Protein AF-A0A7V7ZFL9-F1 (afdb_monomer_lite)

Structure (mmCIF, N/CA/C/O backbone):
data_AF-A0A7V7ZFL9-F1
#
_entry.id   AF-A0A7V7ZFL9-F1
#
loop_
_atom_site.group_PDB
_atom_site.id
_atom_site.type_symbol
_atom_site.label_atom_id
_atom_site.label_alt_id
_atom_site.label_comp_id
_atom_site.label_asym_id
_atom_site.label_entity_id
_atom_site.label_seq_id
_atom_site.pdbx_PDB_ins_code
_atom_site.Cartn_x
_atom_site.Cartn_y
_atom_site.Cartn_z
_atom_site.occupancy
_atom_site.B_iso_or_equiv
_atom_site.auth_seq_id
_atom_site.auth_comp_id
_atom_site.auth_asym_id
_atom_site.auth_atom_id
_atom_site.pdbx_PDB_model_num
ATOM 1 N N . MET A 1 1 ? -0.851 8.525 15.282 1.00 94.44 1 MET A N 1
ATOM 2 C CA . MET A 1 1 ? -1.503 8.725 13.971 1.00 94.44 1 MET A CA 1
ATOM 3 C C . MET A 1 1 ? -0.575 9.343 12.918 1.00 94.44 1 MET A C 1
ATOM 5 O O . MET A 1 1 ? -0.327 8.688 11.922 1.00 94.44 1 MET A O 1
ATOM 9 N N . GLU A 1 2 ? -0.013 10.542 13.104 1.00 97.44 2 GLU A N 1
ATOM 10 C CA . GLU A 1 2 ? 0.767 11.223 12.039 1.00 97.44 2 GLU A CA 1
ATOM 11 C C . GLU A 1 2 ? 1.938 10.402 11.462 1.00 97.44 2 GLU A C 1
ATOM 13 O O . GLU A 1 2 ? 2.136 10.371 10.252 1.00 97.44 2 GLU A O 1
ATOM 18 N N . GLU A 1 3 ? 2.652 9.649 12.299 1.00 97.81 3 GLU A N 1
ATOM 19 C CA . GLU A 1 3 ? 3.726 8.759 11.840 1.00 97.81 3 GLU A CA 1
ATOM 20 C C . GLU A 1 3 ? 3.231 7.666 10.873 1.00 97.81 3 GLU A C 1
ATOM 22 O O . GLU A 1 3 ? 3.866 7.426 9.850 1.00 97.81 3 GLU A O 1
ATOM 27 N N . VAL A 1 4 ? 2.082 7.028 11.145 1.00 98.38 4 VAL A N 1
ATOM 28 C CA . VAL A 1 4 ? 1.542 5.997 10.239 1.00 98.38 4 VAL A CA 1
ATOM 29 C C . VAL A 1 4 ? 0.990 6.606 8.951 1.00 98.38 4 VAL A C 1
ATOM 31 O O . VAL A 1 4 ? 1.064 5.973 7.901 1.00 98.38 4 VAL A O 1
ATOM 34 N N . ILE A 1 5 ? 0.490 7.846 9.006 1.00 98.62 5 ILE A N 1
ATOM 35 C CA . ILE A 1 5 ? 0.076 8.591 7.811 1.00 98.62 5 ILE A CA 1
ATOM 36 C C . ILE A 1 5 ? 1.286 8.839 6.913 1.00 98.62 5 ILE A C 1
ATOM 38 O O . ILE A 1 5 ? 1.206 8.592 5.713 1.00 98.62 5 ILE A O 1
ATOM 42 N N . ALA A 1 6 ? 2.392 9.321 7.483 1.00 98.62 6 ALA A N 1
ATOM 43 C CA . ALA A 1 6 ? 3.624 9.542 6.736 1.00 98.62 6 ALA A CA 1
ATOM 44 C C . ALA A 1 6 ? 4.145 8.227 6.141 1.00 98.62 6 ALA A C 1
ATOM 46 O O . ALA A 1 6 ? 4.384 8.162 4.941 1.00 98.62 6 ALA A O 1
ATOM 47 N N . PHE A 1 7 ? 4.203 7.164 6.949 1.00 98.75 7 PHE A N 1
ATOM 48 C CA . PHE A 1 7 ? 4.638 5.838 6.508 1.00 98.75 7 PHE A CA 1
ATOM 49 C C . PHE A 1 7 ? 3.806 5.293 5.342 1.00 98.75 7 PHE A C 1
ATOM 51 O O . PHE A 1 7 ? 4.367 4.822 4.359 1.00 98.75 7 PHE A O 1
ATOM 58 N N . ILE A 1 8 ? 2.470 5.347 5.420 1.00 98.56 8 ILE A N 1
ATOM 59 C CA . ILE A 1 8 ? 1.636 4.783 4.353 1.00 98.56 8 ILE A CA 1
ATOM 60 C C . ILE A 1 8 ? 1.659 5.644 3.086 1.00 98.56 8 ILE A C 1
ATOM 62 O O . ILE A 1 8 ? 1.532 5.109 1.991 1.00 98.56 8 ILE A O 1
ATOM 66 N N . LYS A 1 9 ? 1.825 6.967 3.216 1.00 98.50 9 LYS A N 1
ATOM 67 C CA . LYS A 1 9 ? 1.984 7.858 2.060 1.00 98.50 9 LYS A CA 1
ATOM 68 C C . LYS A 1 9 ? 3.306 7.608 1.344 1.00 98.50 9 LYS A C 1
ATOM 70 O O . LYS A 1 9 ? 3.290 7.492 0.126 1.00 98.50 9 LYS A O 1
ATOM 75 N N . ASP A 1 10 ? 4.392 7.463 2.100 1.00 98.62 10 ASP A N 1
ATOM 76 C CA . ASP A 1 10 ? 5.694 7.072 1.558 1.00 98.62 10 ASP A CA 1
ATOM 77 C C . ASP A 1 10 ? 5.600 5.698 0.882 1.00 98.62 10 ASP A C 1
ATOM 79 O O . ASP A 1 10 ? 5.969 5.567 -0.274 1.00 98.62 10 ASP A O 1
ATOM 83 N N . PHE A 1 11 ? 4.955 4.706 1.510 1.00 98.56 11 PHE A N 1
ATOM 84 C CA . PHE A 1 11 ? 4.737 3.396 0.880 1.00 98.56 11 PHE A CA 1
ATOM 85 C C . PHE A 1 11 ? 4.024 3.498 -0.473 1.00 98.56 11 PHE A C 1
ATOM 87 O O . PHE A 1 11 ? 4.451 2.876 -1.439 1.00 98.56 11 PHE A O 1
ATOM 94 N N . ILE A 1 12 ? 2.947 4.283 -0.553 1.00 97.94 12 ILE A N 1
ATOM 95 C CA . ILE A 1 12 ? 2.190 4.480 -1.797 1.00 97.94 12 ILE A CA 1
ATOM 96 C C . ILE A 1 12 ? 3.067 5.115 -2.886 1.00 97.94 12 ILE A C 1
ATOM 98 O O . ILE A 1 12 ? 2.958 4.749 -4.057 1.00 97.94 12 ILE A O 1
ATOM 102 N N . GLU A 1 13 ? 3.916 6.070 -2.510 1.00 98.44 13 GLU A N 1
ATOM 103 C CA . GLU A 1 13 ? 4.857 6.712 -3.424 1.00 98.44 13 GLU A CA 1
ATOM 104 C C . GLU A 1 13 ? 5.937 5.729 -3.894 1.00 98.44 13 GLU A C 1
ATOM 106 O O . GLU A 1 13 ? 6.122 5.569 -5.100 1.00 98.44 13 GLU A O 1
ATOM 111 N N . GLN A 1 14 ? 6.583 5.009 -2.973 1.00 98.56 14 GLN A N 1
ATOM 112 C CA . GLN A 1 14 ? 7.621 4.027 -3.296 1.00 98.56 14 GLN A CA 1
ATOM 113 C C . GLN A 1 14 ? 7.079 2.855 -4.126 1.00 98.56 14 GLN A C 1
ATOM 115 O O . GLN A 1 14 ? 7.745 2.417 -5.061 1.00 98.56 14 GLN A O 1
ATOM 120 N N . GLU A 1 15 ? 5.863 2.368 -3.847 1.00 98.19 15 GLU A N 1
ATOM 121 C CA . GLU A 1 15 ? 5.199 1.324 -4.646 1.00 98.19 15 GLU A CA 1
ATOM 122 C C . GLU A 1 15 ? 5.001 1.805 -6.092 1.00 98.19 15 GLU A C 1
ATOM 124 O O . GLU A 1 15 ? 5.319 1.088 -7.042 1.00 98.19 15 GLU A O 1
ATOM 129 N N . TYR A 1 16 ? 4.548 3.048 -6.277 1.00 97.56 16 TYR A N 1
ATOM 130 C CA . TYR A 1 16 ? 4.403 3.639 -7.607 1.00 97.56 16 TYR A CA 1
ATOM 131 C C . TYR A 1 16 ? 5.751 3.836 -8.316 1.00 97.56 16 TYR A C 1
ATOM 133 O O . TYR A 1 16 ? 5.866 3.543 -9.507 1.00 97.56 16 TYR A O 1
ATOM 141 N N . LEU A 1 17 ? 6.784 4.293 -7.603 1.00 98.19 17 LEU A N 1
ATOM 142 C CA . LEU A 1 17 ? 8.136 4.410 -8.154 1.00 98.19 17 LEU A CA 1
ATOM 143 C C . LEU A 1 17 ? 8.701 3.047 -8.566 1.00 98.19 17 LEU A C 1
ATOM 145 O O . LEU A 1 17 ? 9.296 2.950 -9.635 1.00 98.19 17 LEU A O 1
ATOM 149 N N . ALA A 1 18 ? 8.446 1.991 -7.793 1.00 98.06 18 ALA A N 1
ATOM 150 C CA . ALA A 1 18 ? 8.843 0.634 -8.150 1.00 98.06 18 ALA A CA 1
ATOM 151 C C . ALA A 1 18 ? 8.122 0.135 -9.414 1.00 98.06 18 ALA A C 1
ATOM 153 O O . ALA A 1 18 ? 8.767 -0.449 -10.282 1.00 98.06 18 ALA A O 1
ATOM 154 N N . PHE A 1 19 ? 6.822 0.413 -9.579 1.00 97.38 19 PHE A N 1
ATOM 155 C CA . PHE A 1 19 ? 6.110 0.121 -10.833 1.00 97.38 19 PHE A CA 1
ATOM 156 C C . PHE A 1 19 ? 6.674 0.895 -12.032 1.00 97.38 19 PHE A C 1
ATOM 158 O O . PHE A 1 19 ? 6.729 0.379 -13.145 1.00 97.38 19 PHE A O 1
ATOM 165 N N . ARG A 1 20 ? 7.111 2.143 -11.829 1.00 97.31 20 ARG A N 1
ATOM 166 C CA . ARG A 1 20 ? 7.787 2.906 -12.886 1.00 97.31 20 ARG A CA 1
ATOM 167 C C . ARG A 1 20 ? 9.153 2.324 -13.220 1.00 97.31 20 ARG A C 1
ATOM 169 O O . ARG A 1 20 ? 9.470 2.209 -14.399 1.00 97.31 20 ARG A O 1
ATOM 176 N N . ALA A 1 21 ? 9.932 1.946 -12.211 1.00 97.19 21 ALA A N 1
ATOM 177 C CA . ALA A 1 21 ? 11.234 1.319 -12.397 1.00 97.19 21 ALA A CA 1
ATOM 178 C C . ALA A 1 21 ? 11.102 -0.022 -13.134 1.00 97.19 21 ALA A C 1
ATOM 180 O O . ALA A 1 21 ? 11.828 -0.248 -14.096 1.00 97.19 21 ALA A O 1
ATOM 181 N N . SER A 1 22 ? 10.113 -0.858 -12.788 1.00 96.56 22 SER A N 1
ATOM 182 C CA . SER A 1 22 ? 9.892 -2.126 -13.498 1.00 96.56 22 SER A CA 1
ATOM 183 C C . SER A 1 22 ? 9.612 -1.919 -14.991 1.00 96.56 22 SER A C 1
ATOM 185 O O . SER A 1 22 ? 10.022 -2.731 -15.815 1.00 96.56 22 SER A O 1
ATOM 187 N N . ALA A 1 23 ? 8.963 -0.820 -15.371 1.00 96.06 23 ALA A N 1
ATOM 188 C CA . ALA A 1 23 ? 8.639 -0.540 -16.766 1.00 96.06 23 ALA A CA 1
ATOM 189 C C . ALA A 1 23 ? 9.742 0.208 -17.535 1.00 96.06 23 ALA A C 1
ATOM 191 O O . ALA A 1 23 ? 9.842 0.045 -18.746 1.00 96.06 23 ALA A O 1
ATOM 192 N N . LEU A 1 24 ? 10.536 1.054 -16.867 1.00 96.56 24 LEU A N 1
ATOM 193 C CA . LEU A 1 24 ? 11.402 2.039 -17.536 1.00 96.56 24 LEU A CA 1
ATOM 194 C C . LEU A 1 24 ? 12.896 1.883 -17.247 1.00 96.56 24 LEU A C 1
ATOM 196 O O . LEU A 1 24 ? 13.706 2.314 -18.067 1.00 96.56 24 LEU A O 1
ATOM 200 N N . GLU A 1 25 ? 13.270 1.337 -16.091 1.00 96.81 25 GLU A N 1
ATOM 201 C CA . GLU A 1 25 ? 14.672 1.261 -15.681 1.00 96.81 25 GLU A CA 1
ATOM 202 C C . GLU A 1 25 ? 15.365 0.099 -16.395 1.00 96.81 25 GLU A C 1
ATOM 204 O O . GLU A 1 25 ? 14.897 -1.032 -16.331 1.00 96.81 25 GLU A O 1
ATOM 209 N N . ARG A 1 26 ? 16.474 0.356 -17.087 1.00 95.44 26 ARG A N 1
ATOM 210 C CA . ARG A 1 26 ? 17.220 -0.679 -17.826 1.00 95.44 26 ARG A CA 1
ATOM 211 C C . ARG A 1 26 ? 18.380 -1.249 -17.018 1.00 95.44 26 ARG A C 1
ATOM 213 O O . ARG A 1 26 ? 18.882 -2.314 -17.365 1.00 95.44 26 ARG A O 1
ATOM 220 N N . ASP A 1 27 ? 18.800 -0.551 -15.970 1.00 95.31 27 ASP A N 1
ATOM 221 C CA . ASP A 1 27 ? 19.766 -1.053 -15.003 1.00 95.31 27 ASP A CA 1
ATOM 222 C C . ASP A 1 27 ? 19.060 -1.955 -13.973 1.00 95.31 27 ASP A C 1
ATOM 224 O O . ASP A 1 27 ? 18.206 -1.515 -13.200 1.00 95.31 27 ASP A O 1
ATOM 228 N N . GLU A 1 28 ? 19.398 -3.244 -13.974 1.00 94.06 28 GLU A N 1
ATOM 229 C CA . GLU A 1 28 ? 18.807 -4.228 -13.062 1.00 94.06 28 GLU A CA 1
ATOM 230 C C . GLU A 1 28 ? 19.118 -3.921 -11.590 1.00 94.06 28 GLU A C 1
ATOM 232 O O . GLU A 1 28 ? 18.250 -4.082 -10.735 1.00 94.06 28 GLU A O 1
ATOM 237 N N . GLU A 1 29 ? 20.316 -3.412 -11.285 1.00 95.44 29 GLU A N 1
ATOM 238 C CA . GLU A 1 29 ? 20.702 -3.068 -9.913 1.00 95.44 29 GLU A CA 1
ATOM 239 C C . GLU A 1 29 ? 19.874 -1.884 -9.399 1.00 95.44 29 GLU A C 1
ATOM 241 O O . GLU A 1 29 ? 19.405 -1.893 -8.260 1.00 95.44 29 GLU A O 1
ATOM 246 N N . ALA A 1 30 ? 19.627 -0.888 -10.255 1.00 96.81 30 ALA A N 1
ATOM 247 C CA . ALA A 1 30 ? 18.784 0.254 -9.909 1.00 96.81 30 ALA A CA 1
ATOM 248 C C . ALA A 1 30 ? 17.308 -0.143 -9.717 1.00 96.81 30 ALA A C 1
ATOM 250 O O . ALA A 1 30 ? 16.649 0.352 -8.795 1.00 96.81 30 ALA A O 1
ATOM 251 N N . TYR A 1 31 ? 16.789 -1.049 -10.553 1.00 96.69 31 TYR A N 1
ATOM 252 C CA . TYR A 1 31 ? 15.438 -1.592 -10.399 1.00 96.69 31 TYR A CA 1
ATOM 253 C C . TYR A 1 31 ? 15.281 -2.366 -9.085 1.00 96.69 31 TYR A C 1
ATOM 255 O O . TYR A 1 31 ? 14.366 -2.065 -8.310 1.00 96.69 31 TYR A O 1
ATOM 263 N N . GLU A 1 32 ? 16.175 -3.320 -8.812 1.00 96.56 32 GLU A N 1
ATOM 264 C CA . GLU A 1 32 ? 16.110 -4.123 -7.590 1.00 96.56 32 GLU A CA 1
ATOM 265 C C . GLU A 1 32 ? 16.312 -3.254 -6.344 1.00 96.56 32 GLU A C 1
ATOM 267 O O . GLU A 1 32 ? 15.571 -3.405 -5.378 1.00 96.56 32 GLU A O 1
ATOM 272 N N . ALA A 1 33 ? 17.189 -2.242 -6.382 1.00 97.38 33 ALA A N 1
ATOM 273 C CA . ALA A 1 33 ? 17.327 -1.294 -5.274 1.00 97.38 33 ALA A CA 1
ATOM 274 C C . ALA A 1 33 ? 16.019 -0.534 -4.977 1.00 97.38 33 ALA A C 1
ATOM 276 O O . ALA A 1 33 ? 15.651 -0.355 -3.813 1.00 97.38 33 ALA A O 1
ATOM 277 N N . GLN A 1 34 ? 15.279 -0.104 -6.006 1.00 98.00 34 GLN A N 1
ATOM 278 C CA . GLN A 1 34 ? 13.974 0.542 -5.816 1.00 98.00 34 GLN A CA 1
ATOM 279 C C . GLN A 1 34 ? 12.917 -0.442 -5.292 1.00 98.00 34 GLN A C 1
ATOM 281 O O . GLN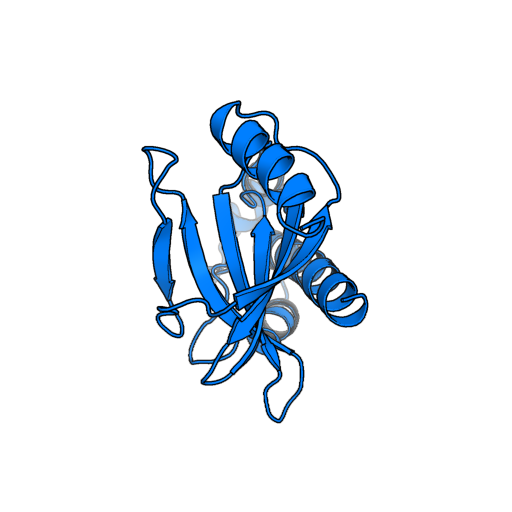 A 1 34 ? 12.062 -0.071 -4.480 1.00 98.00 34 GLN A O 1
ATOM 286 N N . ARG A 1 35 ? 12.959 -1.695 -5.749 1.00 97.19 35 ARG A N 1
ATOM 287 C CA . ARG A 1 35 ? 12.065 -2.764 -5.292 1.00 97.19 35 ARG A CA 1
ATOM 288 C C . ARG A 1 35 ? 12.321 -3.124 -3.825 1.00 97.19 35 ARG A C 1
ATOM 290 O O . ARG A 1 35 ? 11.366 -3.207 -3.049 1.00 97.19 35 ARG A O 1
ATOM 297 N N . ASP A 1 36 ? 13.588 -3.204 -3.429 1.00 97.44 36 ASP A N 1
ATOM 298 C CA . ASP A 1 36 ? 14.042 -3.460 -2.060 1.00 97.44 36 ASP A CA 1
ATOM 299 C C . ASP A 1 36 ? 13.562 -2.391 -1.072 1.00 97.44 36 ASP A C 1
ATOM 301 O O . ASP A 1 36 ? 13.238 -2.709 0.076 1.00 97.44 36 ASP A O 1
ATOM 305 N N . ILE A 1 37 ? 13.448 -1.126 -1.501 1.00 98.00 37 ILE A N 1
ATOM 306 C CA . ILE A 1 37 ? 12.851 -0.069 -0.669 1.00 98.00 37 ILE A CA 1
ATOM 307 C C . ILE A 1 37 ? 11.428 -0.465 -0.272 1.00 98.00 37 ILE A C 1
ATOM 309 O O . ILE A 1 37 ? 11.107 -0.438 0.918 1.00 98.00 37 ILE A O 1
ATOM 313 N N . VAL A 1 38 ? 10.596 -0.887 -1.229 1.00 97.88 38 VAL A N 1
ATOM 314 C CA . VAL A 1 38 ? 9.205 -1.294 -0.970 1.00 97.88 38 VAL A CA 1
ATOM 315 C C . VAL A 1 38 ? 9.155 -2.558 -0.112 1.00 97.88 38 VAL A C 1
ATOM 317 O O . VAL A 1 38 ? 8.407 -2.607 0.869 1.00 97.88 38 VAL A O 1
ATOM 320 N N . ASP A 1 39 ? 9.983 -3.556 -0.424 1.00 97.12 39 ASP A N 1
ATOM 321 C CA . ASP A 1 39 ? 10.075 -4.795 0.356 1.00 97.12 39 ASP A CA 1
ATOM 322 C C . ASP A 1 39 ? 10.495 -4.539 1.805 1.00 97.12 39 ASP A C 1
ATOM 324 O O . ASP A 1 39 ? 9.943 -5.138 2.732 1.00 97.12 39 ASP A O 1
ATOM 328 N N . SER A 1 40 ? 11.378 -3.568 2.042 1.00 96.75 40 SER A N 1
ATOM 329 C CA . SER A 1 40 ? 11.802 -3.192 3.392 1.00 96.75 40 SER A CA 1
ATOM 330 C C . SER A 1 40 ? 10.667 -2.630 4.260 1.00 96.75 40 SER A C 1
ATOM 332 O O . SER A 1 40 ? 10.763 -2.674 5.495 1.00 96.75 40 SER A O 1
ATOM 334 N N . MET A 1 41 ? 9.590 -2.119 3.644 1.00 98.06 41 MET A N 1
ATOM 335 C CA . MET A 1 41 ? 8.395 -1.607 4.330 1.00 98.06 41 MET A CA 1
ATOM 336 C C . MET A 1 41 ? 7.437 -2.729 4.739 1.00 98.06 41 MET A C 1
ATOM 338 O O . MET A 1 41 ? 6.621 -2.553 5.655 1.00 98.06 41 MET A O 1
ATOM 342 N N . TYR A 1 42 ? 7.548 -3.894 4.104 1.00 97.12 42 TYR A N 1
ATOM 343 C CA . TYR A 1 42 ? 6.827 -5.095 4.488 1.00 97.12 42 TYR A CA 1
ATOM 344 C C . TYR A 1 42 ? 7.506 -5.814 5.661 1.00 97.12 42 TYR A C 1
ATOM 346 O O . TYR A 1 42 ? 8.698 -5.697 5.940 1.00 97.12 42 TYR A O 1
ATOM 354 N N . GLY A 1 43 ? 6.701 -6.549 6.419 1.00 93.69 43 GLY A N 1
ATOM 355 C CA . GLY A 1 43 ? 7.158 -7.461 7.457 1.00 93.69 43 GLY A CA 1
ATOM 356 C C . GLY A 1 43 ? 6.407 -8.784 7.379 1.00 93.69 43 GLY A C 1
ATOM 357 O O . GLY A 1 43 ? 5.524 -8.970 6.549 1.00 93.69 43 GLY A O 1
ATOM 358 N N . ALA A 1 44 ? 6.735 -9.709 8.282 1.00 87.31 44 ALA A N 1
ATOM 359 C CA . ALA A 1 44 ? 6.049 -11.001 8.388 1.00 87.31 44 ALA A CA 1
ATOM 360 C C . ALA A 1 44 ? 6.058 -11.842 7.092 1.00 87.31 44 ALA A C 1
ATOM 362 O O . ALA A 1 44 ? 5.078 -12.519 6.789 1.00 87.31 44 ALA A O 1
ATOM 363 N N . GLY A 1 45 ? 7.164 -11.805 6.340 1.00 87.56 45 GLY A N 1
ATOM 364 C CA . GLY A 1 45 ? 7.331 -12.594 5.114 1.00 87.56 45 GLY A CA 1
ATOM 365 C C . GLY A 1 45 ? 6.511 -12.095 3.922 1.00 87.56 45 GLY A C 1
ATOM 366 O O . GLY A 1 45 ? 6.378 -12.820 2.943 1.00 87.56 45 GLY A O 1
ATOM 367 N N . LEU A 1 46 ? 5.939 -10.891 4.009 1.00 93.56 46 LEU A N 1
ATOM 368 C CA . LEU A 1 46 ? 5.365 -10.202 2.858 1.00 93.56 46 LEU A CA 1
ATOM 369 C C . LEU A 1 46 ? 6.459 -9.601 1.980 1.00 93.56 46 LEU A C 1
ATOM 371 O O . LEU A 1 46 ? 7.475 -9.131 2.489 1.00 93.56 46 LEU A O 1
ATOM 375 N N . THR A 1 47 ? 6.171 -9.556 0.686 1.00 93.94 47 THR A N 1
ATOM 376 C CA . THR A 1 47 ? 6.933 -8.835 -0.331 1.00 93.94 47 THR A CA 1
ATOM 377 C C . THR A 1 47 ? 5.970 -8.102 -1.265 1.00 93.94 47 THR A C 1
ATOM 379 O O . THR A 1 47 ? 4.750 -8.337 -1.273 1.00 93.94 47 THR A O 1
ATOM 382 N N . THR A 1 48 ? 6.523 -7.184 -2.040 1.00 93.56 48 THR A N 1
ATOM 383 C CA . THR A 1 48 ? 5.840 -6.407 -3.057 1.00 93.56 48 THR A CA 1
ATOM 384 C C . THR A 1 48 ? 5.330 -7.291 -4.193 1.00 93.56 48 THR A C 1
ATOM 386 O O . THR A 1 48 ? 5.902 -8.326 -4.536 1.00 93.56 48 THR A O 1
ATOM 389 N N . GLU A 1 49 ? 4.213 -6.877 -4.792 1.00 90.56 49 GLU A N 1
ATOM 390 C CA . GLU A 1 49 ? 3.692 -7.486 -6.025 1.00 90.56 49 GLU A CA 1
ATOM 391 C C . GLU A 1 49 ? 4.350 -6.895 -7.281 1.00 90.56 49 GLU A C 1
ATOM 393 O O . GLU A 1 49 ? 4.123 -7.400 -8.381 1.00 90.56 49 GLU A O 1
ATOM 398 N N . VAL A 1 50 ? 5.177 -5.855 -7.127 1.00 93.12 50 VAL A N 1
ATOM 399 C CA . VAL A 1 50 ? 5.943 -5.258 -8.222 1.00 93.12 50 VAL A CA 1
ATOM 400 C C . VAL A 1 50 ? 7.051 -6.220 -8.635 1.00 93.12 50 VAL A C 1
ATOM 402 O O . VAL A 1 50 ? 8.029 -6.410 -7.915 1.00 93.12 50 VAL A O 1
ATOM 405 N N . ASN A 1 51 ? 6.896 -6.828 -9.806 1.00 89.44 51 ASN A N 1
ATOM 406 C CA . ASN A 1 51 ? 7.860 -7.768 -10.362 1.00 89.44 51 ASN A CA 1
ATOM 407 C C . ASN A 1 51 ? 8.096 -7.458 -11.843 1.00 89.44 51 ASN A C 1
ATOM 409 O O . ASN A 1 51 ? 7.235 -6.884 -12.516 1.00 89.44 51 ASN A O 1
ATOM 413 N N . ARG A 1 52 ? 9.265 -7.864 -12.327 1.00 91.31 52 ARG A N 1
ATOM 414 C CA . ARG A 1 52 ? 9.702 -7.797 -13.717 1.00 91.31 52 ARG A CA 1
ATOM 415 C C . ARG A 1 52 ? 10.350 -9.126 -14.081 1.00 91.31 52 ARG A C 1
ATOM 417 O O . ARG A 1 52 ? 10.816 -9.843 -13.198 1.00 91.31 52 ARG A O 1
ATOM 424 N N . ASP A 1 53 ? 10.337 -9.469 -15.362 1.00 87.56 53 ASP A N 1
ATOM 425 C CA . ASP A 1 53 ? 11.187 -10.549 -15.862 1.00 87.56 53 ASP A CA 1
ATOM 426 C C . ASP A 1 53 ? 12.667 -10.220 -15.554 1.00 87.56 53 ASP A C 1
ATOM 428 O O . ASP A 1 53 ? 13.056 -9.077 -15.793 1.00 87.56 53 ASP A O 1
ATOM 432 N N . PRO A 1 54 ? 13.487 -11.148 -15.022 1.00 85.44 54 PRO A N 1
ATOM 433 C CA . PRO A 1 54 ? 14.913 -10.899 -14.781 1.00 85.44 54 PRO A CA 1
ATOM 434 C C . PRO A 1 54 ? 15.702 -10.494 -16.034 1.00 85.44 54 PRO A C 1
ATOM 436 O O . PRO A 1 54 ? 16.750 -9.863 -15.928 1.00 85.44 54 PRO A O 1
ATOM 439 N N . GLU A 1 55 ? 15.217 -10.867 -17.222 1.00 90.06 55 GLU A N 1
ATOM 440 C CA . GLU A 1 55 ? 15.795 -10.469 -18.506 1.00 90.06 55 GLU A CA 1
ATOM 441 C C . GLU A 1 55 ? 14.709 -9.796 -19.366 1.00 90.06 55 GLU A C 1
ATOM 443 O O . GLU A 1 55 ? 14.187 -10.395 -20.313 1.00 90.06 55 GLU A O 1
ATOM 448 N N . PRO A 1 56 ? 14.317 -8.546 -19.045 1.00 91.62 56 PRO A N 1
ATOM 449 C CA . PRO A 1 56 ? 13.232 -7.872 -19.745 1.00 91.62 56 PRO A CA 1
ATOM 450 C C . PRO A 1 56 ? 13.601 -7.652 -21.216 1.00 91.62 56 PRO A C 1
ATOM 452 O O . PRO A 1 56 ? 14.653 -7.101 -21.546 1.00 91.62 56 PRO A O 1
ATOM 455 N N . SER A 1 57 ? 12.719 -8.078 -22.119 1.00 94.00 57 SER A N 1
ATOM 456 C CA . SER A 1 57 ? 12.916 -7.897 -23.557 1.00 94.00 57 SER A CA 1
ATOM 457 C C . SER A 1 57 ? 12.773 -6.428 -23.972 1.00 94.00 57 SER A C 1
ATOM 459 O O . SER A 1 57 ? 12.168 -5.615 -23.277 1.00 94.00 57 SER A O 1
ATOM 461 N N . GLU A 1 58 ? 13.258 -6.071 -25.161 1.00 95.44 58 GLU A N 1
ATOM 462 C CA . GLU A 1 58 ? 12.985 -4.739 -25.725 1.00 95.44 58 GLU A CA 1
ATOM 463 C C . GLU A 1 58 ? 11.480 -4.474 -25.897 1.00 95.44 58 GLU A C 1
ATOM 465 O O . GLU A 1 58 ? 11.036 -3.343 -25.710 1.00 95.44 58 GLU A O 1
ATOM 470 N N . ASP A 1 59 ? 10.686 -5.515 -26.172 1.00 94.50 59 ASP A N 1
ATOM 471 C CA . ASP A 1 59 ? 9.225 -5.410 -26.264 1.00 94.50 59 ASP A CA 1
ATOM 472 C C . ASP A 1 59 ? 8.591 -5.028 -24.916 1.00 94.50 59 ASP A C 1
ATOM 474 O O . ASP A 1 59 ? 7.644 -4.243 -24.891 1.00 94.50 59 ASP A O 1
ATOM 478 N N . TRP A 1 60 ? 9.135 -5.515 -23.790 1.00 92.75 60 TRP A N 1
ATOM 479 C CA . TRP A 1 60 ? 8.691 -5.113 -22.449 1.00 92.75 60 TRP A CA 1
ATOM 480 C C . TRP A 1 60 ? 8.825 -3.600 -22.252 1.00 92.75 60 TRP A C 1
ATOM 482 O O . TRP A 1 60 ? 7.877 -2.934 -21.834 1.00 92.75 60 TRP A O 1
ATOM 492 N N . PHE A 1 61 ? 9.989 -3.046 -22.603 1.00 95.38 61 PHE A N 1
ATOM 493 C CA . PHE A 1 61 ? 10.247 -1.610 -22.492 1.00 95.38 61 PHE A CA 1
ATOM 494 C C . PHE A 1 61 ? 9.450 -0.790 -23.512 1.00 95.38 61 PHE A C 1
ATOM 496 O O . PHE A 1 61 ? 9.024 0.323 -23.203 1.00 95.38 61 PHE A O 1
ATOM 503 N N . ALA A 1 62 ? 9.217 -1.321 -24.715 1.00 95.81 62 ALA A N 1
ATOM 504 C CA . ALA A 1 62 ? 8.387 -0.666 -25.724 1.00 95.81 62 ALA A CA 1
ATOM 505 C C . ALA A 1 62 ? 6.919 -0.530 -25.275 1.00 95.81 62 ALA A C 1
ATOM 507 O O . ALA A 1 62 ? 6.249 0.437 -25.639 1.00 95.81 62 ALA A O 1
ATOM 508 N N . ASP A 1 63 ? 6.437 -1.458 -24.443 1.00 94.75 63 ASP A N 1
ATOM 509 C CA . ASP A 1 63 ? 5.089 -1.448 -23.865 1.00 94.75 63 ASP A CA 1
ATOM 510 C C . ASP A 1 63 ? 4.952 -0.592 -22.590 1.00 94.75 63 ASP A C 1
ATOM 512 O O . ASP A 1 63 ? 3.852 -0.489 -22.032 1.00 94.75 63 ASP A O 1
ATOM 516 N N . ALA A 1 64 ? 6.027 0.055 -22.125 1.00 94.50 64 ALA A N 1
ATOM 517 C CA . ALA A 1 64 ? 6.049 0.765 -20.846 1.00 94.50 64 ALA A CA 1
ATOM 518 C C . ALA A 1 64 ? 4.962 1.845 -20.728 1.00 94.50 64 ALA A C 1
ATOM 520 O O . ALA A 1 64 ? 4.283 1.918 -19.704 1.00 94.50 64 ALA A O 1
ATOM 521 N N . ASP A 1 65 ? 4.740 2.646 -21.774 1.00 94.31 65 ASP A N 1
ATOM 522 C CA . ASP A 1 65 ? 3.712 3.698 -21.768 1.00 94.31 65 ASP A CA 1
ATOM 523 C C . ASP A 1 65 ? 2.297 3.121 -21.634 1.00 94.31 65 ASP A C 1
ATOM 525 O O . ASP A 1 65 ? 1.449 3.688 -20.941 1.00 94.31 65 ASP A O 1
ATOM 529 N N . ARG A 1 66 ? 2.038 1.970 -22.269 1.00 93.75 66 ARG A N 1
ATOM 530 C CA . ARG A 1 66 ? 0.758 1.260 -22.159 1.00 93.75 66 ARG A CA 1
ATOM 531 C C . ARG A 1 66 ? 0.568 0.731 -20.744 1.00 93.75 66 ARG A C 1
ATOM 533 O O . ARG A 1 66 ? -0.479 0.968 -20.151 1.00 93.75 66 ARG A O 1
ATOM 540 N N . TYR A 1 67 ? 1.587 0.063 -20.208 1.00 92.56 67 TYR A N 1
ATOM 541 C CA . TYR A 1 67 ? 1.570 -0.476 -18.852 1.00 92.56 67 TYR A CA 1
ATOM 542 C C . TYR A 1 67 ? 1.361 0.627 -17.807 1.00 92.56 67 TYR A C 1
ATOM 544 O O . TYR A 1 67 ? 0.413 0.575 -17.028 1.00 92.56 67 TYR A O 1
ATOM 552 N N . LEU A 1 68 ? 2.188 1.674 -17.832 1.00 93.94 68 LEU A N 1
ATOM 553 C CA . LEU A 1 68 ? 2.096 2.796 -16.895 1.00 93.94 68 LEU A CA 1
ATOM 554 C C . LEU A 1 68 ? 0.838 3.640 -17.103 1.00 93.94 68 LEU A C 1
ATOM 556 O O . LEU A 1 68 ? 0.352 4.251 -16.154 1.00 93.94 68 LEU A O 1
ATOM 560 N N . GLY A 1 69 ? 0.264 3.634 -18.308 1.00 93.94 69 GLY A N 1
ATOM 561 C CA . GLY A 1 69 ? -1.024 4.255 -18.603 1.00 93.94 69 GLY A CA 1
ATOM 562 C C . GLY A 1 69 ? -2.190 3.699 -17.779 1.00 93.94 69 GLY A C 1
ATOM 563 O O . GLY A 1 69 ? -3.192 4.412 -17.626 1.00 93.94 69 GLY A O 1
ATOM 564 N N . ASP A 1 70 ? -2.032 2.490 -17.226 1.00 92.81 70 ASP A N 1
ATOM 565 C CA . ASP A 1 70 ? -2.979 1.786 -16.357 1.00 92.81 70 ASP A CA 1
ATOM 566 C C . ASP A 1 70 ? -2.546 1.736 -14.881 1.00 92.81 70 ASP A C 1
ATOM 568 O O . ASP A 1 70 ? -3.288 1.203 -14.054 1.00 92.81 70 ASP A O 1
ATOM 572 N N . ILE A 1 71 ? -1.398 2.321 -14.522 1.00 94.38 71 ILE A N 1
ATOM 573 C CA . ILE A 1 71 ? -0.900 2.381 -13.143 1.00 94.38 71 ILE A CA 1
ATOM 574 C C . ILE A 1 71 ? -1.064 3.796 -12.578 1.00 94.38 71 ILE A C 1
ATOM 576 O O . ILE A 1 71 ? -0.734 4.794 -13.215 1.00 94.38 71 ILE A O 1
ATOM 580 N N . ASN A 1 72 ? -1.542 3.903 -11.341 1.00 93.44 72 ASN A N 1
ATOM 581 C CA . ASN A 1 72 ? -1.593 5.152 -10.592 1.00 93.44 72 ASN A CA 1
ATOM 582 C C . ASN A 1 72 ? -1.164 4.944 -9.134 1.00 93.44 72 ASN A C 1
ATOM 584 O O . ASN A 1 72 ? -1.377 3.865 -8.575 1.00 93.44 72 ASN A O 1
ATOM 588 N N . PRO A 1 73 ? -0.647 5.993 -8.467 1.00 95.00 73 PRO A N 1
ATOM 589 C CA . PRO A 1 73 ? -0.495 5.968 -7.020 1.00 95.00 73 PRO A CA 1
ATOM 590 C C . PRO A 1 73 ? -1.838 5.649 -6.363 1.00 95.00 73 PRO A C 1
ATOM 592 O O . PRO A 1 73 ? -2.877 6.211 -6.738 1.00 95.00 73 PRO A O 1
ATOM 595 N N . ARG A 1 74 ? -1.832 4.748 -5.378 1.00 95.94 74 ARG A N 1
ATOM 596 C CA . ARG A 1 74 ? -3.051 4.411 -4.641 1.00 95.94 74 ARG A CA 1
ATOM 597 C C . ARG A 1 74 ? -3.595 5.637 -3.909 1.00 95.94 74 ARG A C 1
ATOM 599 O O . ARG A 1 74 ? -2.857 6.446 -3.358 1.00 95.94 74 ARG A O 1
ATOM 606 N N . THR A 1 75 ? -4.912 5.749 -3.829 1.00 96.25 75 THR A N 1
ATOM 607 C CA . THR A 1 75 ? -5.570 6.722 -2.955 1.00 96.25 75 THR A CA 1
ATOM 608 C C . THR A 1 75 ? -5.665 6.150 -1.546 1.00 96.25 75 THR A C 1
ATOM 610 O O . THR A 1 75 ? -6.190 5.053 -1.365 1.00 96.25 75 THR A O 1
ATOM 613 N N . LEU A 1 76 ? -5.190 6.896 -0.547 1.00 97.62 76 LEU A N 1
ATOM 614 C CA . LEU A 1 76 ? -5.439 6.611 0.866 1.00 97.62 76 LEU A CA 1
ATOM 615 C C . LEU A 1 76 ? -6.772 7.238 1.279 1.00 97.62 76 LEU A C 1
ATOM 617 O O . LEU A 1 76 ? -6.896 8.461 1.305 1.00 97.62 76 LEU A O 1
ATOM 621 N N . PHE A 1 77 ? -7.754 6.414 1.633 1.00 97.62 77 PHE A N 1
ATOM 622 C CA . PHE A 1 77 ? -9.082 6.907 1.997 1.00 97.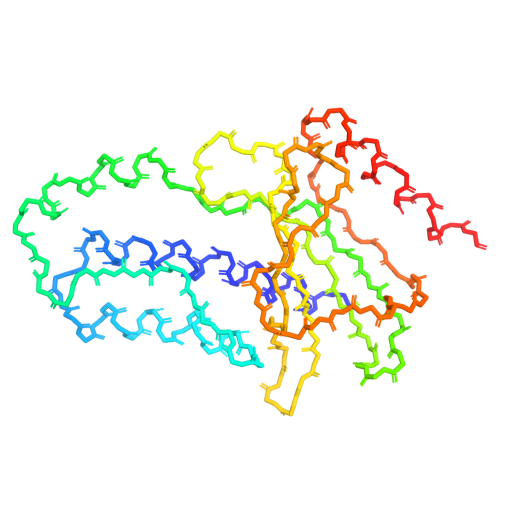62 77 PHE A CA 1
ATOM 623 C C . PHE A 1 77 ? -9.197 7.173 3.494 1.00 97.62 77 PHE A C 1
ATOM 625 O O . PHE A 1 77 ? -9.568 8.271 3.906 1.00 97.62 77 PHE A O 1
ATOM 632 N N . GLN A 1 78 ? -8.847 6.187 4.322 1.00 97.75 78 GLN A N 1
ATOM 633 C CA . GLN A 1 78 ? -8.865 6.313 5.778 1.00 97.75 78 GLN A CA 1
ATOM 634 C C . GLN A 1 78 ? -7.859 5.375 6.450 1.00 97.75 78 GLN A C 1
ATOM 636 O O . GLN A 1 78 ? -7.436 4.368 5.877 1.00 97.75 78 GLN A O 1
ATOM 641 N N . ILE A 1 79 ? -7.519 5.697 7.695 1.00 98.38 79 ILE A N 1
ATOM 642 C CA . ILE A 1 79 ? -6.774 4.838 8.613 1.00 98.38 79 ILE A CA 1
ATOM 643 C C . ILE A 1 79 ? -7.608 4.665 9.875 1.00 98.38 79 ILE A C 1
ATOM 645 O O . ILE A 1 79 ? -8.069 5.647 10.457 1.00 98.38 79 ILE A O 1
ATOM 649 N N . LYS A 1 80 ? -7.758 3.419 10.314 1.00 97.81 80 LYS A N 1
ATOM 650 C CA . LYS A 1 80 ? -8.343 3.076 11.611 1.00 97.81 80 LYS A CA 1
ATOM 651 C C . LYS A 1 80 ? -7.254 2.535 12.523 1.00 97.81 80 LYS A C 1
ATOM 653 O O . LYS A 1 80 ? -6.521 1.643 12.106 1.00 97.81 80 LYS A O 1
ATOM 658 N N . ALA A 1 81 ? -7.138 3.069 13.730 1.00 98.00 81 ALA A N 1
ATOM 659 C CA . ALA A 1 81 ? -6.242 2.559 14.757 1.00 98.00 81 ALA A CA 1
ATOM 660 C C . ALA A 1 81 ? -7.036 1.719 15.758 1.00 98.00 81 ALA A C 1
ATOM 662 O O . ALA A 1 81 ? -8.110 2.134 16.196 1.00 98.00 81 ALA A O 1
ATOM 663 N N . TYR A 1 82 ? -6.483 0.571 16.124 1.00 97.62 82 TYR A N 1
ATOM 664 C CA . TYR A 1 82 ? -7.051 -0.359 17.086 1.00 97.62 82 TYR A CA 1
ATOM 665 C C . TYR A 1 82 ? -6.054 -0.627 18.211 1.00 97.62 82 TYR A C 1
ATOM 667 O O . TYR A 1 82 ? -4.849 -0.709 17.955 1.00 97.62 82 TYR A O 1
ATOM 675 N N . ASP A 1 83 ? -6.553 -0.791 19.432 1.00 97.25 83 ASP A N 1
ATOM 676 C CA . ASP A 1 83 ? -5.798 -1.382 20.533 1.00 97.25 83 ASP A CA 1
ATOM 677 C C . ASP A 1 83 ? -5.887 -2.910 20.435 1.00 97.25 83 ASP A C 1
ATOM 679 O O . ASP A 1 83 ? -6.898 -3.525 20.777 1.00 97.25 83 ASP A O 1
ATOM 683 N N . HIS A 1 84 ? -4.848 -3.516 19.863 1.00 97.69 84 HIS A N 1
ATOM 684 C CA . HIS A 1 84 ? -4.789 -4.934 19.538 1.00 97.69 84 HIS A CA 1
ATOM 685 C C . HIS A 1 84 ? -3.963 -5.698 20.585 1.00 97.69 84 HIS A C 1
ATOM 687 O O . HIS A 1 84 ? -2.799 -5.353 20.817 1.00 97.69 84 HIS A O 1
ATOM 693 N N . PRO A 1 85 ? -4.471 -6.819 21.130 1.00 94.62 85 PRO A N 1
ATOM 694 C CA . PRO A 1 85 ? -3.833 -7.522 22.248 1.00 94.62 85 PRO A CA 1
ATOM 695 C C . PRO A 1 85 ? -2.406 -8.011 21.953 1.00 94.62 85 PRO A C 1
ATOM 697 O O . PRO A 1 85 ? -1.548 -7.983 22.828 1.00 94.62 85 PRO A O 1
ATOM 700 N N . GLU A 1 86 ? -2.130 -8.444 20.720 1.00 94.75 86 GLU A N 1
ATOM 701 C CA . GLU A 1 86 ? -0.797 -8.939 20.326 1.00 94.75 86 GLU A CA 1
ATOM 702 C C . GLU A 1 86 ? 0.151 -7.842 19.809 1.00 94.75 86 GLU A C 1
ATOM 704 O O . GLU A 1 86 ? 1.372 -7.967 19.900 1.00 94.75 86 GLU A O 1
ATOM 709 N N . TYR A 1 87 ? -0.386 -6.766 19.230 1.00 95.31 87 TYR A N 1
ATOM 710 C CA . TYR A 1 87 ? 0.400 -5.821 18.428 1.00 95.31 87 TYR A CA 1
ATOM 711 C C . TYR A 1 87 ? 0.466 -4.420 19.034 1.00 95.31 87 TYR A C 1
ATOM 713 O O . TYR A 1 87 ? 1.130 -3.553 18.461 1.00 95.31 87 TYR A O 1
ATOM 721 N N . GLY A 1 88 ? -0.180 -4.201 20.184 1.00 95.62 88 GLY A N 1
ATOM 722 C CA . GLY A 1 88 ? -0.429 -2.867 20.712 1.00 95.62 88 GLY A CA 1
ATOM 723 C C . GLY A 1 88 ? -1.266 -2.092 19.704 1.00 95.62 88 GLY A C 1
ATOM 724 O O . GLY A 1 88 ? -2.282 -2.585 19.225 1.00 95.62 88 GLY A O 1
ATOM 725 N N . THR A 1 89 ? -0.811 -0.911 19.291 1.00 97.56 89 THR A N 1
ATOM 726 C CA . THR A 1 89 ? -1.525 -0.165 18.253 1.00 97.56 89 THR A CA 1
ATOM 727 C C . THR A 1 89 ? -1.376 -0.815 16.878 1.00 97.56 89 THR A C 1
ATOM 729 O O . THR A 1 89 ? -0.295 -0.814 16.278 1.00 97.56 89 THR A O 1
ATOM 732 N N . LEU A 1 90 ? -2.494 -1.309 16.356 1.00 98.31 90 LEU A N 1
ATOM 733 C CA . LEU A 1 90 ? -2.632 -1.831 15.006 1.00 98.31 90 LEU A CA 1
ATOM 734 C C . LEU A 1 90 ? -3.352 -0.804 14.134 1.00 98.31 90 LEU A C 1
ATOM 736 O O . LEU A 1 90 ? -4.429 -0.328 14.477 1.00 98.31 90 LEU A O 1
ATOM 740 N N . TYR A 1 91 ? -2.794 -0.497 12.971 1.00 98.62 91 TYR A N 1
ATOM 741 C CA . TYR A 1 91 ? -3.407 0.410 12.012 1.00 98.62 91 TYR A CA 1
ATOM 742 C C . TYR A 1 91 ? -3.931 -0.367 10.814 1.00 98.62 91 TYR A C 1
ATOM 744 O O . TYR A 1 91 ? -3.219 -1.185 10.240 1.00 98.62 91 TYR A O 1
ATOM 752 N N . ARG A 1 92 ? -5.160 -0.080 10.403 1.00 98.25 92 ARG A N 1
ATOM 753 C CA . ARG A 1 92 ? -5.770 -0.593 9.180 1.00 98.25 92 ARG A CA 1
ATOM 754 C C . ARG A 1 92 ? -5.924 0.554 8.192 1.00 98.25 92 ARG A C 1
ATOM 756 O O . ARG A 1 92 ? -6.763 1.434 8.388 1.00 98.25 92 ARG A O 1
ATOM 763 N N . CYS A 1 93 ? -5.115 0.540 7.143 1.00 98.50 93 CYS A N 1
ATOM 764 C CA . CYS A 1 93 ? -5.115 1.545 6.088 1.00 98.50 93 CYS A CA 1
ATOM 765 C C . CYS A 1 93 ? -5.975 1.059 4.918 1.00 98.50 93 CYS A C 1
ATOM 767 O O . CYS A 1 93 ? -5.748 -0.032 4.395 1.00 98.50 93 CYS A O 1
ATOM 769 N N . TYR A 1 94 ? -6.953 1.862 4.508 1.00 97.94 94 TYR A N 1
ATOM 770 C CA . TYR A 1 94 ? -7.848 1.563 3.392 1.00 97.94 94 TYR A CA 1
ATOM 771 C C . TYR A 1 94 ? -7.361 2.310 2.158 1.00 97.94 94 TYR A C 1
ATOM 773 O O . TYR A 1 94 ? -7.345 3.546 2.147 1.00 97.94 94 TYR A O 1
ATOM 781 N N . VAL A 1 95 ? -6.960 1.559 1.133 1.00 97.56 95 VAL A N 1
ATOM 782 C CA . VAL A 1 95 ? -6.355 2.106 -0.083 1.00 97.56 95 VAL A CA 1
ATOM 783 C C . VAL A 1 95 ? -7.040 1.585 -1.344 1.00 97.56 95 VAL A C 1
ATOM 785 O O . VAL A 1 95 ? -7.657 0.512 -1.348 1.00 97.56 95 VAL A O 1
ATOM 788 N N . SER A 1 96 ? -6.937 2.352 -2.427 1.00 96.81 96 SER A N 1
ATOM 789 C CA . SER A 1 96 ? -7.397 1.921 -3.751 1.00 96.81 96 SER A CA 1
ATOM 790 C C . SER A 1 96 ? -6.492 0.840 -4.342 1.00 96.81 96 SER A C 1
ATOM 792 O O . SER A 1 96 ? -5.459 0.476 -3.771 1.00 96.81 96 SER A O 1
ATOM 794 N N . SER A 1 97 ? -6.864 0.338 -5.518 1.00 94.12 97 SER A N 1
ATOM 795 C CA . SER A 1 97 ? -5.935 -0.394 -6.377 1.00 94.12 97 SER A CA 1
ATOM 796 C C . SER A 1 97 ? -4.841 0.550 -6.897 1.00 94.12 97 SER A C 1
ATOM 798 O O . SER A 1 97 ? -5.051 1.769 -6.932 1.00 94.12 97 SER A O 1
ATOM 800 N N . TYR A 1 98 ? -3.698 -0.017 -7.293 1.00 92.00 98 TYR A N 1
ATOM 801 C CA . TYR A 1 98 ? -2.719 0.664 -8.151 1.00 92.00 98 TYR A CA 1
ATOM 802 C C . TYR A 1 98 ? -3.183 0.713 -9.611 1.00 92.00 98 TYR A C 1
ATOM 804 O O . TYR A 1 98 ? -2.611 1.445 -10.407 1.00 92.00 98 TYR A O 1
ATOM 812 N N . SER A 1 99 ? -4.197 -0.078 -9.976 1.00 89.12 99 SER A N 1
ATOM 813 C CA . SER A 1 99 ? -4.801 -0.023 -11.300 1.00 89.12 99 SER A CA 1
ATOM 814 C C . SER A 1 99 ? -5.671 1.220 -11.432 1.00 89.12 99 SER A C 1
ATOM 816 O O . SER A 1 99 ? -6.487 1.530 -10.548 1.00 89.12 99 SER A O 1
ATOM 818 N N . LYS A 1 100 ? -5.571 1.863 -12.591 1.00 80.75 100 LYS A N 1
ATOM 819 C CA . LYS A 1 100 ? -6.397 3.001 -12.971 1.00 80.75 100 LYS A CA 1
ATOM 820 C C . LYS A 1 100 ? -7.878 2.671 -12.803 1.00 80.75 100 LYS A C 1
ATOM 822 O O . LYS A 1 100 ? -8.307 1.534 -12.986 1.00 80.75 100 LYS A O 1
ATOM 827 N N . TRP A 1 101 ? -8.659 3.695 -12.459 1.00 70.38 101 TRP A N 1
ATOM 828 C CA . TRP A 1 101 ? -10.118 3.618 -12.289 1.00 70.38 101 TRP A CA 1
ATOM 829 C C . TRP A 1 101 ? -10.615 2.883 -11.037 1.00 70.38 101 TRP A C 1
ATOM 831 O O . TRP A 1 101 ? -11.743 2.400 -11.022 1.00 70.38 101 TRP A O 1
ATOM 841 N N . SER A 1 102 ? -9.837 2.874 -9.950 1.00 77.25 102 SER A N 1
ATOM 842 C CA . SER A 1 102 ? -10.285 2.361 -8.644 1.00 77.25 102 SER A CA 1
ATOM 843 C C . SER A 1 102 ? -10.614 3.486 -7.640 1.00 77.25 102 SER A C 1
ATOM 845 O O . SER A 1 102 ? -9.907 3.633 -6.643 1.00 77.25 102 SER A O 1
ATOM 847 N N . PRO A 1 103 ? -11.690 4.282 -7.806 1.00 84.75 103 PRO A N 1
ATOM 848 C CA . PRO A 1 103 ? -12.053 5.356 -6.871 1.00 84.75 103 PRO A CA 1
ATOM 849 C C . PRO A 1 103 ? -12.735 4.822 -5.593 1.00 84.75 103 PRO A C 1
ATOM 851 O O . PRO A 1 103 ? -13.710 5.397 -5.106 1.00 84.75 103 PRO A O 1
ATOM 854 N N . SER A 1 104 ? -12.325 3.653 -5.108 1.00 93.31 104 SER A N 1
ATOM 855 C CA . SER A 1 104 ? -12.977 2.848 -4.067 1.00 93.31 104 SER A CA 1
ATOM 856 C C . SER A 1 104 ? -11.950 1.940 -3.393 1.00 93.31 104 SER A C 1
ATOM 858 O O . SER A 1 104 ? -10.822 1.809 -3.881 1.00 93.31 104 SER A O 1
ATOM 860 N N . TYR A 1 105 ? -12.317 1.327 -2.271 1.00 94.75 105 TYR A N 1
ATOM 861 C CA . TYR A 1 105 ? -11.454 0.402 -1.543 1.00 94.75 105 TYR A CA 1
ATOM 862 C C . TYR A 1 105 ? -11.082 -0.770 -2.440 1.00 94.75 105 TYR A C 1
ATOM 864 O O . TYR A 1 105 ? -11.920 -1.342 -3.132 1.00 94.75 105 TYR A O 1
ATOM 872 N N . SER A 1 106 ? -9.811 -1.140 -2.427 1.00 95.50 106 SER A N 1
ATOM 873 C CA . SER A 1 106 ? -9.345 -2.356 -3.092 1.00 95.50 106 SER A CA 1
ATOM 874 C C . SER A 1 106 ? -8.521 -3.196 -2.144 1.00 95.50 106 SER A C 1
ATOM 876 O O . SER A 1 106 ? -8.667 -4.415 -2.118 1.00 95.50 106 SER A O 1
ATOM 878 N N . SER A 1 107 ? -7.677 -2.547 -1.344 1.00 96.44 107 SER A N 1
ATOM 879 C CA . SER A 1 107 ? -6.794 -3.223 -0.408 1.00 96.44 107 SER A CA 1
ATOM 880 C C . SER A 1 107 ? -6.892 -2.607 0.980 1.00 96.44 107 SER A C 1
ATOM 882 O O . SER A 1 107 ? -7.117 -1.408 1.157 1.00 96.44 107 SER A O 1
ATOM 884 N N . SER A 1 108 ? -6.702 -3.462 1.975 1.00 97.00 108 SER A N 1
ATOM 885 C CA . SER A 1 108 ? -6.522 -3.092 3.362 1.00 97.00 108 SER A CA 1
ATOM 886 C C . SER A 1 108 ? -5.138 -3.544 3.803 1.00 97.00 108 SER A C 1
ATOM 888 O O . SER A 1 108 ? -4.814 -4.734 3.751 1.00 97.00 108 SER A O 1
ATOM 890 N N . LEU A 1 109 ? -4.318 -2.571 4.188 1.00 98.38 109 LEU A N 1
ATOM 891 C CA . LEU A 1 109 ? -2.946 -2.775 4.631 1.00 98.38 109 LEU A CA 1
ATOM 892 C C . LEU A 1 109 ? -2.907 -2.620 6.146 1.00 98.38 109 LEU A C 1
ATOM 894 O O . LEU A 1 109 ? -3.278 -1.575 6.681 1.00 98.38 109 LEU A O 1
ATOM 898 N N . TYR A 1 110 ? -2.477 -3.673 6.830 1.00 98.44 110 TYR A N 1
ATOM 899 C CA . TYR A 1 110 ? -2.335 -3.668 8.276 1.00 98.44 110 TYR A CA 1
ATOM 900 C C . TYR A 1 110 ? -0.914 -3.292 8.637 1.00 98.44 110 TYR A C 1
ATOM 902 O O . TYR A 1 110 ? 0.026 -3.981 8.247 1.00 98.44 110 TYR A O 1
ATOM 910 N N . VAL A 1 111 ? -0.764 -2.211 9.388 1.00 98.62 111 VAL A N 1
ATOM 911 C CA . VAL A 1 111 ? 0.522 -1.665 9.801 1.00 98.62 111 VAL A CA 1
ATOM 912 C C . VAL A 1 111 ? 0.638 -1.767 11.312 1.00 98.62 111 VAL A C 1
ATOM 914 O O . VAL A 1 111 ? -0.276 -1.393 12.042 1.00 98.62 111 VAL A O 1
ATOM 917 N N . ALA A 1 112 ? 1.777 -2.248 11.792 1.00 98.06 112 ALA A N 1
ATOM 918 C CA . ALA A 1 112 ? 2.091 -2.258 13.214 1.00 98.06 112 ALA A CA 1
ATOM 919 C C . ALA A 1 112 ? 3.559 -1.907 13.434 1.00 98.06 112 ALA A C 1
ATOM 921 O O . ALA A 1 112 ? 4.408 -2.096 12.557 1.00 98.06 112 ALA A O 1
ATOM 922 N N . ARG A 1 113 ? 3.875 -1.424 14.636 1.00 97.19 113 ARG A N 1
ATOM 923 C CA . ARG A 1 113 ? 5.264 -1.216 15.037 1.00 97.19 113 ARG A CA 1
ATOM 924 C C . ARG A 1 113 ? 5.934 -2.566 15.307 1.00 97.19 113 ARG A C 1
ATOM 926 O O . ARG A 1 113 ? 5.380 -3.456 15.956 1.00 97.19 113 ARG A O 1
ATOM 933 N N . ARG A 1 114 ? 7.148 -2.713 14.789 1.00 93.31 114 ARG A N 1
ATOM 934 C CA . ARG A 1 114 ? 8.076 -3.825 15.018 1.00 93.31 114 ARG A CA 1
ATOM 935 C C . ARG A 1 114 ? 9.399 -3.268 15.537 1.00 93.31 114 ARG A C 1
ATOM 937 O O . ARG A 1 114 ? 9.5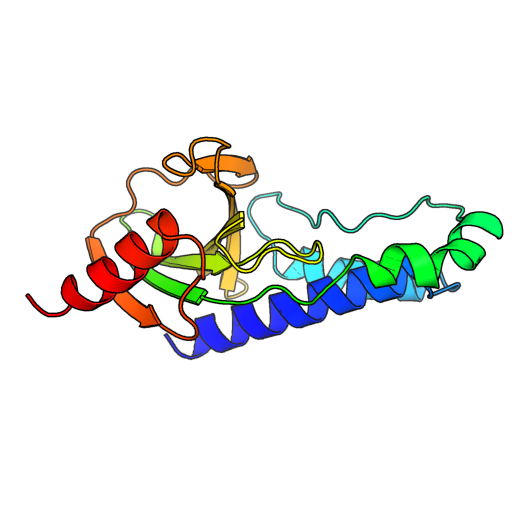80 -2.054 15.616 1.00 93.31 114 ARG A O 1
ATOM 944 N N . LYS A 1 115 ? 10.337 -4.154 15.893 1.00 88.62 115 LYS A N 1
ATOM 945 C CA . LYS A 1 115 ? 11.658 -3.756 16.418 1.00 88.62 115 LYS A CA 1
ATOM 946 C C . LYS A 1 115 ? 12.390 -2.765 15.497 1.00 88.62 115 LYS A C 1
ATOM 948 O O . LYS A 1 115 ? 13.080 -1.889 15.994 1.00 88.62 115 LYS A O 1
ATOM 953 N N . SER A 1 116 ? 12.197 -2.878 14.182 1.00 87.94 116 SER A N 1
ATOM 954 C CA . SER A 1 116 ? 12.799 -2.032 13.141 1.00 87.94 116 SER A CA 1
ATOM 955 C C . SER A 1 116 ? 11.922 -0.851 12.680 1.00 87.94 116 SER A C 1
ATOM 957 O O . SER A 1 116 ? 12.215 -0.233 11.657 1.00 87.94 116 SER A O 1
ATOM 959 N N . GLY A 1 117 ? 10.834 -0.538 13.394 1.00 96.12 117 GLY A N 1
ATOM 960 C CA . GLY A 1 117 ? 9.891 0.532 13.041 1.00 96.12 117 GLY A CA 1
ATOM 961 C C . GLY A 1 117 ? 8.548 0.020 12.514 1.00 96.12 117 GLY A C 1
ATOM 962 O O . GLY A 1 117 ? 8.189 -1.140 12.722 1.00 96.12 117 GLY A O 1
ATOM 963 N N . LEU A 1 118 ? 7.769 0.898 11.876 1.00 98.25 118 LEU A N 1
ATOM 964 C CA . LEU A 1 118 ? 6.488 0.530 11.262 1.00 98.25 118 LEU A CA 1
ATOM 965 C C . LEU A 1 118 ? 6.711 -0.431 10.094 1.00 98.25 118 LEU A C 1
ATOM 967 O O . LEU A 1 118 ? 7.654 -0.259 9.323 1.00 98.25 118 LEU A O 1
ATOM 971 N N . ARG A 1 119 ? 5.857 -1.451 9.990 1.00 98.19 119 ARG A N 1
ATOM 972 C CA . ARG A 1 119 ? 5.847 -2.413 8.884 1.00 98.19 119 ARG A CA 1
ATOM 973 C C . ARG A 1 119 ? 4.426 -2.772 8.494 1.00 98.19 119 ARG A C 1
ATOM 975 O O . ARG A 1 119 ? 3.563 -2.865 9.369 1.00 98.19 119 ARG A O 1
ATOM 982 N N . ILE A 1 120 ? 4.209 -3.036 7.208 1.00 98.56 120 ILE A N 1
ATOM 983 C CA . ILE A 1 120 ? 2.985 -3.680 6.729 1.00 98.56 120 ILE A CA 1
ATOM 984 C C . ILE A 1 120 ? 3.085 -5.167 7.067 1.00 98.56 120 ILE A C 1
ATOM 986 O O . ILE A 1 120 ? 3.940 -5.879 6.548 1.00 98.56 120 ILE A O 1
ATOM 990 N N . ILE A 1 121 ? 2.232 -5.626 7.974 1.00 97.81 121 ILE A N 1
ATOM 991 C CA . ILE A 1 121 ? 2.266 -6.984 8.526 1.00 97.81 121 ILE A CA 1
ATOM 992 C C . ILE A 1 121 ? 1.192 -7.891 7.938 1.00 97.81 121 ILE A C 1
ATOM 994 O O . ILE A 1 121 ? 1.287 -9.099 8.112 1.00 97.81 121 ILE A O 1
ATOM 998 N N . ALA A 1 122 ? 0.179 -7.335 7.272 1.00 98.00 122 ALA A N 1
ATOM 999 C CA . ALA A 1 122 ? -0.834 -8.107 6.565 1.00 98.00 122 ALA A CA 1
ATOM 1000 C C . ALA A 1 122 ? -1.440 -7.307 5.412 1.00 98.00 122 ALA A C 1
ATOM 1002 O O . ALA A 1 122 ? -1.582 -6.082 5.497 1.00 98.00 122 ALA A O 1
ATOM 1003 N N . ARG A 1 123 ? -1.855 -8.019 4.363 1.00 97.50 123 ARG A N 1
ATOM 1004 C CA . ARG A 1 123 ? -2.606 -7.460 3.236 1.00 97.50 123 ARG A CA 1
ATOM 1005 C C . ARG A 1 123 ? -3.885 -8.253 3.025 1.00 97.50 123 ARG A C 1
ATOM 1007 O O . ARG A 1 123 ? -3.870 -9.482 2.984 1.00 97.50 123 ARG A O 1
ATOM 1014 N N . TYR A 1 124 ? -4.977 -7.531 2.826 1.00 97.44 124 TYR A N 1
ATOM 1015 C CA . TYR A 1 124 ? -6.254 -8.084 2.399 1.00 97.44 124 TYR A CA 1
ATOM 1016 C C . TYR A 1 124 ? -6.736 -7.306 1.185 1.00 97.44 124 TYR A C 1
ATOM 1018 O O . TYR A 1 124 ? -6.526 -6.097 1.117 1.00 97.44 124 TYR A O 1
ATOM 1026 N N . ASN A 1 125 ? -7.416 -7.973 0.261 1.00 96.12 125 ASN A N 1
ATOM 1027 C CA . ASN A 1 125 ? -8.133 -7.307 -0.821 1.00 96.12 125 ASN A CA 1
ATOM 1028 C C . ASN A 1 125 ? -9.628 -7.454 -0.601 1.00 96.12 125 ASN A C 1
ATOM 1030 O O . ASN A 1 125 ? -10.079 -8.483 -0.102 1.00 96.12 125 ASN A O 1
ATOM 1034 N N . ILE A 1 126 ? -10.392 -6.440 -0.978 1.00 94.50 126 ILE A N 1
ATOM 1035 C CA . ILE A 1 126 ? -11.842 -6.521 -0.889 1.00 94.50 126 ILE A CA 1
ATOM 1036 C C . ILE A 1 126 ? -12.349 -7.645 -1.804 1.00 94.50 126 ILE A C 1
ATOM 1038 O O . ILE A 1 126 ? -11.820 -7.867 -2.897 1.00 94.50 126 ILE A O 1
ATOM 1042 N N . ALA A 1 127 ? -13.314 -8.419 -1.323 1.00 92.31 127 ALA A N 1
ATOM 1043 C CA . ALA A 1 127 ? -13.970 -9.450 -2.110 1.00 92.31 127 ALA A CA 1
ATOM 1044 C C . ALA A 1 127 ? -14.905 -8.819 -3.149 1.00 92.31 127 ALA A C 1
ATOM 1046 O O . ALA A 1 127 ? -15.328 -7.671 -3.013 1.00 92.31 127 ALA A O 1
ATOM 1047 N N . GLU A 1 128 ? -15.274 -9.588 -4.174 1.00 86.56 128 GLU A N 1
ATOM 1048 C CA . GLU A 1 128 ? -16.168 -9.124 -5.247 1.00 86.56 128 GLU A CA 1
ATOM 1049 C C . GLU A 1 128 ? -17.519 -8.625 -4.717 1.00 86.56 128 GLU A C 1
ATOM 1051 O O . GLU A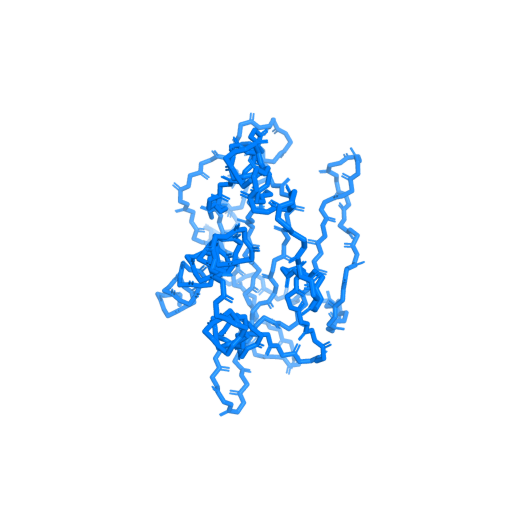 1 128 ? -18.113 -7.708 -5.277 1.00 86.56 128 GLU A O 1
ATOM 1056 N N . ASN A 1 129 ? -17.983 -9.172 -3.589 1.00 86.88 129 ASN A N 1
ATOM 1057 C CA . ASN A 1 129 ? -19.223 -8.752 -2.938 1.00 86.88 129 ASN A CA 1
ATOM 1058 C C . ASN A 1 129 ? -19.132 -7.403 -2.196 1.00 86.88 129 ASN A C 1
ATOM 1060 O O . ASN A 1 129 ? -20.136 -6.967 -1.630 1.00 86.88 129 ASN A O 1
ATOM 1064 N N . ARG A 1 130 ? -17.947 -6.777 -2.162 1.00 85.00 130 ARG A N 1
ATOM 1065 C CA . ARG A 1 130 ? -17.626 -5.514 -1.472 1.00 85.00 130 ARG A CA 1
ATOM 1066 C C . ARG A 1 130 ? -17.905 -5.476 0.034 1.00 85.00 130 ARG A C 1
ATOM 1068 O O . ARG A 1 130 ? -17.911 -4.407 0.635 1.00 85.00 130 ARG 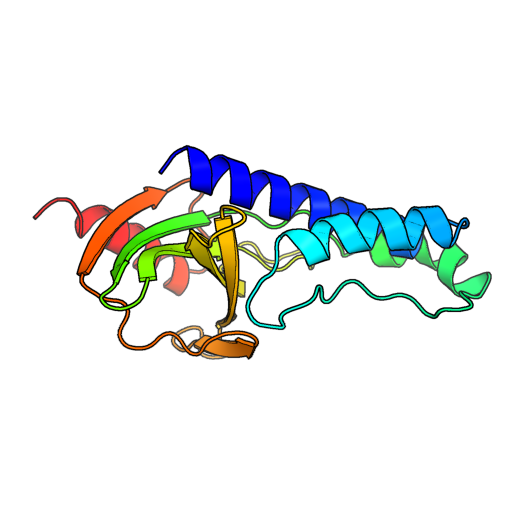A O 1
ATOM 1075 N N . LYS A 1 131 ? -18.137 -6.630 0.657 1.00 84.75 131 LYS A N 1
ATOM 1076 C CA . LYS A 1 131 ? -18.437 -6.750 2.093 1.00 84.75 131 LYS A CA 1
ATOM 1077 C C . LYS A 1 131 ? -17.340 -7.490 2.841 1.00 84.75 131 LYS A C 1
ATOM 1079 O O . LYS A 1 131 ? -17.015 -7.120 3.966 1.00 84.75 131 LYS A O 1
ATOM 1084 N N . ASP A 1 132 ? -16.744 -8.482 2.190 1.00 90.56 132 ASP A N 1
ATOM 1085 C CA . ASP A 1 132 ? -15.722 -9.327 2.792 1.00 90.56 132 ASP A CA 1
ATOM 1086 C C . ASP A 1 132 ? -14.313 -8.929 2.352 1.00 90.56 132 ASP A C 1
ATOM 1088 O O . ASP A 1 132 ? -14.107 -8.246 1.346 1.00 90.56 132 ASP A O 1
ATOM 1092 N N . TRP A 1 133 ? -13.321 -9.380 3.116 1.00 95.12 133 TRP A N 1
ATOM 1093 C CA . TRP A 1 133 ? -11.907 -9.128 2.862 1.00 95.12 133 TRP A CA 1
ATOM 1094 C C . TRP A 1 133 ? -11.165 -10.451 2.674 1.00 95.12 133 TRP A C 1
ATOM 1096 O O . TRP A 1 133 ? -11.060 -11.264 3.588 1.00 95.12 133 TRP A O 1
ATOM 1106 N N . ASN A 1 134 ? -10.608 -10.652 1.484 1.00 96.19 134 ASN A N 1
ATOM 1107 C CA . ASN A 1 134 ? -9.795 -11.809 1.140 1.00 96.19 134 ASN A CA 1
ATOM 1108 C C . ASN A 1 134 ? -8.358 -11.601 1.617 1.00 96.19 134 ASN A C 1
ATOM 1110 O O . ASN A 1 134 ? -7.683 -10.675 1.167 1.00 96.19 134 ASN A O 1
ATOM 1114 N N . TYR A 1 135 ? -7.872 -12.479 2.490 1.00 96.31 135 TYR A N 1
ATOM 1115 C CA . TYR A 1 135 ? -6.476 -12.489 2.929 1.00 96.31 135 TYR A CA 1
ATOM 1116 C C . TYR A 1 135 ? -5.520 -12.726 1.746 1.00 96.31 135 TYR A C 1
ATOM 1118 O O . TYR A 1 135 ? -5.728 -13.639 0.944 1.00 96.31 135 TYR A O 1
ATOM 1126 N N . ARG A 1 136 ? -4.472 -11.901 1.637 1.00 94.94 136 ARG A N 1
ATOM 1127 C CA . ARG A 1 136 ? -3.476 -11.942 0.549 1.00 94.94 136 ARG A CA 1
ATOM 1128 C C . ARG A 1 136 ? -2.037 -12.163 1.019 1.00 94.94 136 ARG A C 1
ATOM 1130 O O . ARG A 1 136 ? -1.160 -12.275 0.174 1.00 94.94 136 ARG A O 1
ATOM 1137 N N . GLY A 1 137 ? -1.787 -12.254 2.325 1.00 95.31 137 GLY A N 1
ATOM 1138 C CA . GLY A 1 137 ? -0.468 -12.590 2.867 1.00 95.31 137 GLY A CA 1
ATOM 1139 C C . GLY A 1 137 ? -0.137 -11.884 4.184 1.00 95.31 137 GLY A C 1
ATOM 1140 O O . GLY A 1 137 ? -0.851 -10.973 4.617 1.00 95.31 137 GLY A O 1
ATOM 1141 N N . GLY A 1 138 ? 0.977 -12.295 4.797 1.00 95.81 138 GLY A N 1
ATOM 1142 C CA . GLY A 1 138 ? 1.475 -11.782 6.077 1.00 95.81 138 GLY A CA 1
ATOM 1143 C C . GLY A 1 138 ? 0.860 -12.491 7.281 1.00 95.81 138 GLY A C 1
ATOM 1144 O O . GLY A 1 138 ? 0.630 -13.695 7.253 1.00 95.81 138 GLY A O 1
ATOM 1145 N N . GLN A 1 139 ? 0.563 -11.764 8.349 1.00 94.69 139 GLN A N 1
ATOM 1146 C CA . GLN A 1 139 ? -0.143 -12.299 9.512 1.00 94.69 139 GLN A CA 1
ATOM 1147 C C . GLN A 1 139 ? -1.657 -12.276 9.283 1.00 94.69 139 GLN A C 1
ATOM 1149 O O . GLN A 1 139 ? -2.205 -11.318 8.738 1.00 94.69 139 GLN A O 1
ATOM 1154 N N . ARG A 1 140 ? -2.365 -13.324 9.709 1.00 94.62 140 ARG A N 1
ATOM 1155 C CA . ARG A 1 140 ? -3.829 -13.252 9.807 1.00 94.62 140 ARG A CA 1
ATOM 1156 C C . ARG A 1 140 ? -4.183 -12.410 11.030 1.00 94.62 140 ARG A C 1
ATOM 1158 O O . ARG A 1 140 ? -3.637 -12.644 12.099 1.00 94.62 140 ARG A O 1
ATOM 1165 N N . ILE A 1 141 ? -5.052 -11.418 10.855 1.00 94.69 141 ILE A N 1
ATOM 1166 C CA . ILE A 1 141 ? -5.338 -10.401 11.870 1.00 94.69 141 ILE A CA 1
ATOM 1167 C C . ILE A 1 141 ? -6.784 -10.559 12.320 1.00 94.69 141 ILE A C 1
ATOM 1169 O O . ILE A 1 141 ? -7.673 -9.904 11.779 1.00 94.69 141 ILE A O 1
ATOM 1173 N N . GLU A 1 142 ? -7.018 -11.440 13.288 1.00 89.75 142 GLU A N 1
ATOM 1174 C CA . GLU A 1 142 ? -8.319 -11.610 13.935 1.00 89.75 142 GLU A CA 1
ATOM 1175 C C . GLU A 1 142 ? -8.111 -12.057 15.393 1.00 89.75 142 GLU A C 1
ATOM 1177 O O . GLU A 1 142 ? -7.373 -13.021 15.616 1.00 89.75 142 GLU A O 1
ATOM 1182 N N . PRO A 1 143 ? -8.753 -11.408 16.388 1.00 92.44 143 PRO A N 1
ATOM 1183 C CA . PRO A 1 143 ? -9.631 -10.227 16.300 1.00 92.44 143 PRO A CA 1
ATOM 1184 C C . PRO A 1 143 ? -8.865 -8.898 16.125 1.00 92.44 143 PRO A C 1
ATOM 1186 O O . PRO A 1 143 ? -7.682 -8.827 16.410 1.00 92.44 143 PRO A O 1
ATOM 1189 N N . LEU A 1 144 ? -9.543 -7.818 15.705 1.00 93.81 144 LEU A N 1
ATOM 1190 C CA . LEU A 1 144 ? -8.914 -6.495 15.495 1.00 93.81 144 LEU A CA 1
ATOM 1191 C C . LEU A 1 144 ? -8.556 -5.739 16.785 1.00 93.81 144 LEU A C 1
ATOM 1193 O O . LEU A 1 144 ? -7.692 -4.866 16.742 1.00 93.81 144 LEU A O 1
ATOM 1197 N N . GLY A 1 145 ? -9.206 -6.066 17.902 1.00 94.81 145 GLY A N 1
ATOM 1198 C CA . GLY A 1 145 ? -9.153 -5.262 19.123 1.00 94.81 145 GLY A CA 1
ATOM 1199 C C . GLY A 1 145 ? -10.111 -4.067 19.094 1.00 94.81 145 GLY A C 1
ATOM 1200 O O . GLY A 1 145 ? -10.985 -3.980 18.224 1.00 94.81 145 GLY A O 1
ATOM 1201 N N . ASP A 1 146 ? -9.950 -3.157 20.052 1.00 95.62 146 ASP A N 1
ATOM 1202 C CA . ASP A 1 146 ? -10.857 -2.021 20.240 1.00 95.62 146 ASP A CA 1
ATOM 1203 C C . ASP A 1 146 ? -10.495 -0.865 19.308 1.00 95.62 146 ASP A C 1
ATOM 1205 O O . ASP A 1 146 ? -9.334 -0.478 19.208 1.00 95.62 146 ASP A O 1
ATOM 1209 N N . LEU A 1 147 ? -11.480 -0.287 18.616 1.00 96.00 147 LEU A N 1
ATOM 1210 C CA . LEU A 1 147 ? -11.257 0.881 17.761 1.00 96.00 147 LEU A CA 1
ATOM 1211 C C . LEU A 1 147 ? -10.980 2.117 18.628 1.00 96.00 147 LEU A C 1
ATOM 1213 O O . LEU A 1 147 ? -11.850 2.540 19.384 1.00 96.00 147 LEU A O 1
ATOM 1217 N N . ILE A 1 148 ? -9.807 2.731 18.462 1.00 95.69 148 ILE A N 1
ATOM 1218 C CA . ILE A 1 148 ? -9.377 3.881 19.275 1.00 95.69 148 ILE A CA 1
ATOM 1219 C C . ILE A 1 148 ? -9.319 5.200 18.498 1.00 95.69 148 ILE A C 1
ATOM 1221 O O . ILE A 1 148 ? -9.499 6.264 19.082 1.00 95.69 148 ILE A O 1
ATOM 1225 N N . GLU A 1 149 ? -9.080 5.169 17.183 1.00 95.81 149 GLU A N 1
ATOM 1226 C CA . GLU A 1 149 ? -8.997 6.389 16.371 1.00 95.81 149 GLU A CA 1
ATOM 1227 C C . GLU A 1 149 ? -9.339 6.110 14.902 1.00 95.81 149 GLU A C 1
ATOM 1229 O O . GLU A 1 149 ? -9.035 5.044 14.366 1.00 95.81 149 GLU A O 1
ATOM 1234 N N . VAL A 1 150 ? -9.929 7.095 14.222 1.00 97.12 150 VAL A N 1
ATOM 1235 C CA . VAL A 1 150 ? -10.183 7.067 12.777 1.00 97.12 150 VAL A CA 1
ATOM 1236 C C . VAL A 1 150 ? -9.706 8.380 12.165 1.00 97.12 150 VAL A C 1
ATOM 1238 O O . VAL A 1 150 ? -10.123 9.460 12.584 1.00 97.12 150 VAL A O 1
ATOM 1241 N N . ARG A 1 151 ? -8.865 8.286 11.132 1.00 97.56 151 ARG A N 1
ATOM 1242 C CA . ARG A 1 151 ? -8.431 9.416 10.305 1.00 97.56 151 ARG A CA 1
ATOM 1243 C C . ARG A 1 151 ? -8.941 9.242 8.886 1.00 97.56 151 ARG A C 1
ATOM 1245 O O . ARG A 1 151 ? -8.723 8.207 8.268 1.00 97.56 151 ARG A O 1
ATOM 1252 N N . GLN A 1 152 ? -9.579 10.279 8.369 1.00 96.88 152 GLN A N 1
ATOM 1253 C CA . GLN A 1 152 ? -10.230 10.302 7.065 1.00 96.88 152 GLN A CA 1
ATOM 1254 C C . GLN A 1 152 ? -9.568 11.329 6.147 1.00 96.88 152 GLN A C 1
ATOM 1256 O O . GLN A 1 152 ? -9.147 12.384 6.622 1.00 96.88 152 GLN A O 1
ATOM 1261 N N . PHE A 1 153 ? -9.467 11.017 4.854 1.00 96.06 153 PHE A N 1
ATOM 1262 C CA . PHE A 1 153 ? -8.798 11.857 3.856 1.00 96.06 153 PHE A CA 1
ATOM 1263 C C . PHE A 1 153 ? -9.746 12.209 2.712 1.00 96.06 153 PHE A C 1
ATOM 1265 O O . PHE A 1 153 ? -10.260 13.323 2.647 1.00 96.06 153 PHE A O 1
ATOM 1272 N N . GLN A 1 154 ? -9.994 11.247 1.826 1.00 92.38 154 GLN A N 1
ATOM 1273 C CA . GLN A 1 154 ? -10.883 11.386 0.684 1.00 92.38 154 GLN A CA 1
ATOM 1274 C C . GLN A 1 154 ? -11.976 10.319 0.786 1.00 92.38 154 GLN A C 1
ATOM 1276 O O . GLN A 1 154 ? -11.656 9.159 1.051 1.00 92.38 154 GLN A O 1
ATOM 1281 N N . PRO A 1 155 ? -13.255 10.670 0.578 1.00 94.81 155 PRO A N 1
ATOM 1282 C CA . PRO A 1 155 ? -14.313 9.675 0.530 1.00 94.81 155 PRO A CA 1
ATOM 1283 C C . PRO A 1 155 ? -14.193 8.815 -0.743 1.00 94.81 155 PRO A C 1
ATOM 1285 O O . PRO A 1 155 ? -13.913 9.354 -1.820 1.00 94.81 155 PRO A O 1
ATOM 1288 N N . PRO A 1 156 ? -14.427 7.495 -0.653 1.00 95.25 156 PRO A N 1
ATOM 1289 C CA . PRO A 1 156 ? -14.583 6.649 -1.830 1.00 95.25 156 PRO A CA 1
ATOM 1290 C C . PRO A 1 156 ? -15.888 6.993 -2.569 1.00 95.25 156 PRO A C 1
ATOM 1292 O O . PRO A 1 156 ? -16.820 7.569 -2.002 1.00 95.25 156 PRO A O 1
ATOM 1295 N N . SER A 1 157 ? -15.948 6.651 -3.853 1.00 92.88 157 SER A N 1
ATOM 1296 C CA . SER A 1 157 ? -17.119 6.912 -4.703 1.00 92.88 157 SER A CA 1
ATOM 1297 C C . SER A 1 157 ? -18.139 5.770 -4.724 1.00 92.88 157 SER A C 1
ATOM 1299 O O . SER A 1 157 ? -19.320 6.043 -4.937 1.00 92.88 157 SER A O 1
ATOM 1301 N N . ASP A 1 158 ? -17.717 4.523 -4.476 1.00 92.19 158 ASP A N 1
ATOM 1302 C CA . ASP A 1 158 ? -18.636 3.391 -4.347 1.00 92.19 158 ASP A CA 1
ATOM 1303 C C . ASP A 1 158 ? -19.561 3.588 -3.130 1.00 92.19 158 ASP A C 1
ATOM 1305 O O . ASP A 1 158 ? -19.075 3.917 -2.042 1.00 92.19 158 ASP A O 1
ATOM 1309 N N . PRO A 1 159 ? -20.887 3.402 -3.274 1.00 92.31 159 PRO A N 1
ATOM 1310 C CA . PRO A 1 159 ? -21.834 3.647 -2.188 1.00 92.31 159 PRO A CA 1
ATOM 1311 C C . PRO A 1 159 ? -21.607 2.797 -0.933 1.00 92.31 159 PRO A C 1
ATOM 1313 O O . PRO A 1 159 ? -21.859 3.285 0.169 1.00 92.31 159 PRO A O 1
ATOM 1316 N N . VAL A 1 160 ? -21.150 1.547 -1.078 1.00 91.88 160 VAL A N 1
ATOM 1317 C CA . VAL A 1 160 ? -20.930 0.636 0.057 1.00 91.88 160 VAL A CA 1
ATOM 1318 C C . VAL A 1 160 ? -19.721 1.101 0.856 1.00 91.88 160 VAL A C 1
ATOM 1320 O O . VAL A 1 160 ? -19.818 1.301 2.068 1.00 91.88 160 VAL A O 1
ATOM 1323 N N . ASP A 1 161 ? -18.611 1.363 0.169 1.00 94.00 161 ASP A N 1
ATOM 1324 C CA . ASP A 1 161 ? -17.400 1.872 0.813 1.00 94.00 161 ASP A CA 1
ATOM 1325 C C . ASP A 1 161 ? -17.633 3.254 1.431 1.00 94.00 161 ASP A C 1
ATOM 1327 O O . ASP A 1 161 ? -17.106 3.571 2.496 1.00 94.00 161 ASP A O 1
ATOM 1331 N N . ARG A 1 162 ? -18.437 4.095 0.769 1.00 94.81 162 ARG A N 1
ATOM 1332 C CA . ARG A 1 162 ? -18.768 5.432 1.261 1.00 94.81 162 ARG A CA 1
ATOM 1333 C C . ARG A 1 162 ? -19.614 5.375 2.526 1.00 94.81 162 ARG A C 1
ATOM 1335 O O . ARG A 1 162 ? -19.373 6.161 3.439 1.00 94.81 162 ARG A O 1
ATOM 1342 N N . ALA A 1 163 ? -20.569 4.451 2.604 1.00 93.50 163 ALA A N 1
ATOM 1343 C CA . ALA A 1 163 ? -21.354 4.250 3.815 1.00 93.50 163 ALA A CA 1
ATOM 1344 C C . ALA A 1 163 ? -20.462 3.820 4.994 1.00 93.50 163 ALA A C 1
ATOM 1346 O O . ALA A 1 163 ? -20.559 4.405 6.072 1.00 93.50 163 ALA A O 1
ATOM 1347 N N . GLU A 1 164 ? -19.543 2.872 4.774 1.00 93.75 164 GLU A N 1
ATOM 1348 C CA . GLU A 1 164 ? -18.583 2.425 5.796 1.00 93.75 164 GLU A CA 1
ATOM 1349 C C . GLU A 1 164 ? -17.649 3.563 6.235 1.00 93.75 164 GLU A C 1
ATOM 1351 O O . GLU A 1 164 ? -17.430 3.770 7.435 1.00 93.75 164 GLU A O 1
ATOM 1356 N N . TYR A 1 165 ? -17.164 4.359 5.278 1.00 95.06 165 TYR A N 1
ATOM 1357 C CA . TYR A 1 165 ? -16.378 5.558 5.542 1.00 95.06 165 TYR A CA 1
ATOM 1358 C C . TYR A 1 165 ? -17.149 6.520 6.456 1.00 95.06 165 TYR A C 1
ATOM 1360 O O . TYR A 1 165 ? -16.684 6.885 7.534 1.00 95.06 165 TYR A O 1
ATOM 1368 N N . GLU A 1 166 ? -18.365 6.908 6.080 1.00 94.44 166 GLU A N 1
ATOM 1369 C CA . GLU A 1 166 ? -19.180 7.864 6.838 1.00 94.44 166 GLU A CA 1
ATOM 1370 C C . GLU A 1 166 ? -19.605 7.337 8.222 1.00 94.44 166 GLU A C 1
ATOM 1372 O O . GLU A 1 166 ? -19.736 8.118 9.170 1.00 94.44 166 GLU A O 1
ATOM 1377 N N . GLU A 1 167 ? -19.804 6.026 8.369 1.00 92.50 167 GLU A N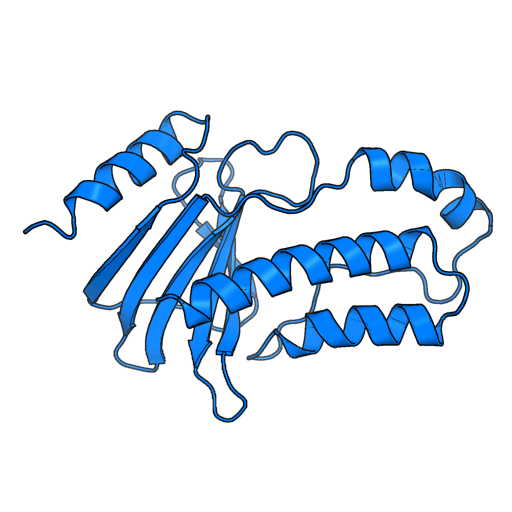 1
ATOM 1378 C CA . GLU A 1 167 ? -20.094 5.385 9.655 1.00 92.50 167 GLU A CA 1
ATOM 1379 C C . GLU A 1 167 ? -18.884 5.419 10.596 1.00 92.50 167 GLU A C 1
ATOM 1381 O O . GLU A 1 167 ? -19.008 5.782 11.770 1.00 92.50 167 GLU A O 1
ATOM 1386 N N . SER A 1 168 ? -17.694 5.137 10.067 1.00 89.06 168 SER A N 1
ATOM 1387 C CA . SER A 1 168 ? -16.440 5.118 10.831 1.00 89.06 168 SER A CA 1
ATOM 1388 C C . SER A 1 168 ? -16.138 6.461 11.498 1.00 89.06 168 SER A C 1
ATOM 1390 O O . SER A 1 168 ? -15.655 6.505 12.628 1.00 89.06 168 SER A O 1
ATOM 1392 N N . ALA A 1 169 ? -16.506 7.566 10.843 1.00 77.44 169 ALA A N 1
ATOM 1393 C CA . ALA A 1 169 ? -16.379 8.921 11.383 1.00 77.44 169 ALA A CA 1
ATOM 1394 C C . ALA A 1 169 ? -17.196 9.155 12.670 1.00 77.44 169 ALA A C 1
ATOM 1396 O O . ALA A 1 169 ? -16.894 10.055 13.459 1.00 77.44 169 ALA A O 1
ATOM 1397 N N . LYS A 1 170 ? -18.266 8.376 12.870 1.00 80.50 170 LYS A N 1
ATOM 1398 C CA . LYS A 1 170 ? -19.187 8.497 14.010 1.00 80.50 170 LYS A CA 1
ATOM 1399 C C . LYS A 1 170 ? -18.769 7.607 15.180 1.00 80.50 170 LYS A C 1
ATOM 1401 O O . LYS A 1 170 ? -19.093 7.936 16.317 1.00 80.50 170 LYS A O 1
ATOM 1406 N N . ALA A 1 171 ? -18.047 6.518 14.910 1.00 74.62 171 ALA A N 1
ATOM 1407 C CA . ALA A 1 171 ? -17.683 5.506 15.901 1.00 74.62 171 ALA A CA 1
ATOM 1408 C C . ALA A 1 171 ? -16.724 6.018 16.994 1.00 74.62 171 ALA A C 1
ATOM 1410 O O . ALA A 1 171 ? -16.783 5.533 18.113 1.00 74.62 171 ALA A O 1
ATOM 1411 N N . VAL A 1 172 ? -15.906 7.036 16.705 1.00 63.53 172 VAL A N 1
ATOM 1412 C CA . VAL A 1 172 ? -14.938 7.623 17.663 1.00 63.53 172 VAL A CA 1
ATOM 1413 C C . VAL A 1 172 ? -15.578 8.691 18.571 1.00 63.53 172 VAL A C 1
ATOM 1415 O O . VAL A 1 172 ? -14.945 9.200 19.487 1.00 63.53 172 VAL A O 1
ATOM 1418 N N . LYS A 1 173 ? -16.841 9.074 18.323 1.00 50.56 173 LYS A N 1
ATOM 1419 C CA . LYS A 1 173 ? -17.547 10.141 19.066 1.00 50.56 173 LYS A CA 1
ATOM 1420 C C . LYS A 1 173 ? -18.469 9.629 20.184 1.00 50.56 173 LYS A C 1
ATOM 1422 O O . LYS A 1 173 ? -19.321 10.392 20.643 1.00 50.56 173 LYS A O 1
ATOM 1427 N N . LYS A 1 174 ? -18.349 8.366 20.586 1.00 41.34 174 LYS A N 1
ATOM 1428 C CA . LYS A 1 174 ? -19.070 7.779 21.725 1.00 41.34 174 LYS A CA 1
ATOM 1429 C C . LYS A 1 174 ? -18.087 7.425 22.825 1.00 41.34 174 LYS A C 1
ATOM 1431 O O . LYS A 1 174 ? -18.491 7.587 23.994 1.00 41.34 174 LYS A O 1
#

Secondary structure (DSSP, 8-state):
-HHHHHHHHHHHHHHHHHHHHHHH---HHHHHHHHHHHHHHB-TT---S----SS--HHHHHTHHHHHTTB-PPPEEEEEEEEETTTEEEEEEEE--SBTT--S--EEEEEEEETTEEEEEEEEEE-TTSS-EEEEEE----S--EEEEEEE-S--SSHHHHHHHHHHHHHTT-

Radius of gyration: 16.97 Å; chains: 1; bounding box: 42×25×48 Å

pLDDT: mean 93.7, std 7.32, range [41.34, 98.75]

Sequence (174 aa):
MEEVIAFIKDFIEQEYLAFRASALERDEEAYEAQRDIVDSMYGAGLTTEVNRDPEPSEDWFADADRYLGDINPRTLFQIKAYDHPEYGTLYRCYVSSYSKWSPSYSSSLYVARRKSGLRIIARYNIAENRKDWNYRGGQRIEPLGDLIEVRQFQPPSDPVDRAEYEESAKAVKK

Foldseek 3Di:
DVVVVVLVLVLLVLLLVLLLCQQAPPDLVVSVVSQVVNQVQADQPDGHPRDHDSDHDPVSNVCSCVSVVQFDRKDFFKKWWACAPPFGTKIWTFIFDRTPPGLAGFKIFIWGQDPVGIHRQFMWTQDPVNPDTHTDDGDDCPPVHGTADMDGDHARPDPSSNVVSVVRVCRNVD